Protein AF-T2ICL6-F1 (afdb_monomer_lite)

Organism: NCBI:txid423474

Radius of gyration: 15.91 Å; chains: 1; bounding box: 26×33×43 Å

Foldseek 3Di:
DDPQPDCPDPNVVVVVVVVVVVCVLLVHDPVDDPVVSVVVVVVVVVVCVVVVHDDDGSPDDPD

Secondary structure (DSSP, 8-state):
--GGG-TTSHHHHHHHHHHHHHHHHTT--TTS-HHHHHHHHHHHHHHHHHTTPPP--TT----

Structure (mmCIF, N/CA/C/O backbone):
data_AF-T2ICL6-F1
#
_entry.id   AF-T2ICL6-F1
#
loop_
_atom_site.group_PDB
_atom_site.id
_atom_site.type_symbol
_atom_site.label_atom_id
_atom_site.label_alt_id
_atom_site.label_comp_id
_atom_site.label_asym_id
_atom_site.label_entity_id
_atom_site.label_seq_id
_atom_site.pdbx_PDB_ins_code
_atom_site.Cartn_x
_atom_site.Cartn_y
_atom_site.Cartn_z
_atom_site.occupancy
_atom_site.B_iso_or_equiv
_atom_site.auth_seq_id
_atom_site.auth_comp_id
_atom_site.auth_asym_id
_atom_site.auth_atom_id
_atom_site.pdbx_PDB_model_num
ATOM 1 N N . MET A 1 1 ? 15.947 17.035 -20.827 1.00 40.75 1 MET A N 1
ATOM 2 C CA . MET A 1 1 ? 14.650 16.401 -20.514 1.00 40.75 1 MET A CA 1
ATOM 3 C C . MET A 1 1 ? 14.973 14.996 -20.036 1.00 40.75 1 MET A C 1
ATOM 5 O O . MET A 1 1 ? 15.812 14.356 -20.650 1.00 40.75 1 MET A O 1
ATOM 9 N N . LEU A 1 2 ? 14.479 14.627 -18.860 1.00 48.38 2 LEU A N 1
ATOM 10 C CA . LEU A 1 2 ? 14.931 13.497 -18.046 1.00 48.38 2 LEU A CA 1
ATOM 11 C C . LEU A 1 2 ? 14.901 12.153 -18.807 1.00 48.38 2 LEU A C 1
ATOM 13 O O . LEU A 1 2 ? 13.853 11.761 -19.305 1.00 48.38 2 LEU A O 1
ATOM 17 N N . PHE A 1 3 ? 16.030 11.432 -18.823 1.00 51.88 3 PHE A N 1
ATOM 18 C CA . PHE A 1 3 ? 16.212 10.080 -19.393 1.00 51.88 3 PHE A CA 1
ATOM 19 C C . PHE A 1 3 ? 15.325 8.987 -18.751 1.00 51.88 3 PHE A C 1
ATOM 21 O O . PHE A 1 3 ? 15.409 7.823 -19.125 1.00 51.88 3 PHE A O 1
ATOM 28 N N . PHE A 1 4 ? 14.484 9.342 -17.777 1.00 53.00 4 PHE A N 1
ATOM 29 C CA . PHE A 1 4 ? 13.691 8.410 -16.974 1.00 53.00 4 PHE A CA 1
ATOM 30 C C . PHE A 1 4 ? 12.364 7.986 -17.622 1.00 53.00 4 PHE A C 1
ATOM 32 O O . PHE A 1 4 ? 11.757 7.027 -17.164 1.00 53.00 4 PHE A O 1
ATOM 39 N N . ASN A 1 5 ? 11.927 8.662 -18.693 1.00 53.28 5 ASN A N 1
ATOM 40 C CA . ASN A 1 5 ? 10.650 8.376 -19.365 1.00 53.28 5 ASN A CA 1
ATOM 41 C C . ASN A 1 5 ? 10.794 7.536 -20.646 1.00 53.28 5 ASN A C 1
ATOM 43 O O . ASN A 1 5 ? 9.812 7.325 -21.352 1.00 53.28 5 ASN A O 1
ATOM 47 N N . GLU A 1 6 ? 12.002 7.067 -20.967 1.00 58.16 6 GLU A N 1
ATOM 48 C CA . GLU A 1 6 ? 12.206 6.098 -22.045 1.00 58.16 6 GLU A CA 1
ATOM 49 C C . GLU A 1 6 ? 11.829 4.696 -21.525 1.00 58.16 6 GLU A C 1
ATOM 51 O O . GLU A 1 6 ? 12.518 4.187 -20.629 1.00 58.16 6 GLU A O 1
ATOM 56 N N . PRO A 1 7 ? 10.789 4.034 -22.079 1.00 63.22 7 PRO A N 1
ATOM 57 C CA . PRO A 1 7 ? 10.358 2.698 -21.647 1.00 63.22 7 PRO A CA 1
ATOM 58 C C . PRO A 1 7 ? 11.420 1.606 -21.880 1.00 63.22 7 PRO A C 1
ATOM 60 O O . PRO A 1 7 ? 11.274 0.469 -21.435 1.00 63.22 7 PRO A O 1
ATOM 63 N N . SER A 1 8 ? 12.506 1.951 -22.577 1.00 64.38 8 SER A N 1
ATOM 64 C CA . SER A 1 8 ? 13.666 1.105 -22.850 1.00 64.38 8 SER A CA 1
ATOM 65 C C . SER A 1 8 ? 14.781 1.221 -21.801 1.00 64.38 8 SER A C 1
ATOM 67 O O . SER A 1 8 ? 15.718 0.421 -21.827 1.00 64.38 8 SER A O 1
ATOM 69 N N . SER A 1 9 ? 14.719 2.195 -20.883 1.00 82.50 9 SER A N 1
ATOM 70 C CA . SER A 1 9 ? 15.770 2.348 -19.877 1.00 82.50 9 SER A CA 1
ATOM 71 C C . SER A 1 9 ? 15.706 1.212 -18.852 1.00 82.50 9 SER A C 1
ATOM 73 O O . SER A 1 9 ? 14.637 0.841 -18.365 1.00 82.50 9 SER A O 1
ATOM 75 N N . GLN A 1 10 ? 16.868 0.666 -18.485 1.00 86.56 10 GLN A N 1
ATOM 76 C CA . GLN A 1 10 ? 16.964 -0.388 -17.469 1.00 86.56 10 GLN A CA 1
ATOM 77 C C . GLN A 1 10 ? 16.309 0.039 -16.148 1.00 86.56 10 GLN A C 1
ATOM 79 O O . GLN A 1 10 ? 15.673 -0.764 -15.474 1.00 86.56 10 GLN A O 1
ATOM 84 N N . LEU A 1 11 ? 16.435 1.318 -15.792 1.00 87.25 11 LEU A N 1
ATOM 85 C CA . LEU A 1 11 ? 15.829 1.866 -14.588 1.00 87.25 11 LEU A CA 1
ATOM 86 C C . LEU A 1 11 ? 14.298 1.824 -14.651 1.00 87.25 11 LEU A C 1
ATOM 88 O O . LEU A 1 11 ? 13.675 1.380 -13.693 1.00 87.25 11 LEU A O 1
ATOM 92 N N . TYR A 1 12 ? 13.695 2.207 -15.779 1.00 86.69 12 TYR A N 1
ATOM 93 C CA . TYR A 1 12 ? 12.247 2.102 -15.972 1.00 86.69 12 TYR A CA 1
ATOM 94 C C . TYR A 1 12 ? 11.755 0.656 -15.816 1.00 86.69 12 TYR A C 1
ATOM 96 O O . TYR A 1 12 ? 10.794 0.407 -15.093 1.00 86.69 12 TYR A O 1
ATOM 104 N N . GLN A 1 13 ? 12.455 -0.311 -16.418 1.00 87.88 13 GLN A N 1
ATOM 105 C CA . GLN A 1 13 ? 12.107 -1.734 -16.305 1.00 87.88 13 GLN A CA 1
ATOM 106 C C . GLN A 1 13 ? 12.208 -2.246 -14.863 1.00 87.88 13 GLN A C 1
ATOM 108 O O . GLN A 1 13 ? 11.347 -3.000 -14.413 1.00 87.88 13 GLN A O 1
ATOM 113 N N . LEU A 1 14 ? 13.243 -1.828 -14.127 1.00 92.94 14 LEU A N 1
ATOM 114 C CA . LEU A 1 14 ? 13.410 -2.178 -12.714 1.00 92.94 14 LEU A CA 1
ATOM 115 C C . LEU A 1 14 ? 12.300 -1.576 -11.844 1.00 92.94 14 LEU A C 1
ATOM 117 O O . LEU A 1 14 ? 11.793 -2.262 -10.960 1.00 92.94 14 LEU A O 1
ATOM 121 N N . HIS A 1 15 ? 11.884 -0.336 -12.115 1.00 91.38 15 HIS A N 1
ATOM 122 C CA . HIS A 1 15 ? 10.746 0.275 -11.427 1.00 91.38 15 HIS A CA 1
ATOM 123 C C . HIS A 1 15 ? 9.437 -0.460 -11.723 1.00 91.38 15 HIS A C 1
ATOM 125 O O . HIS A 1 15 ? 8.722 -0.783 -10.785 1.00 91.38 15 HIS A O 1
ATOM 131 N N . GLN A 1 16 ? 9.170 -0.837 -12.977 1.00 91.38 16 GLN A N 1
ATOM 132 C CA . GLN A 1 16 ? 7.984 -1.638 -13.301 1.00 91.38 16 GLN A CA 1
ATOM 133 C C . GLN A 1 16 ? 7.963 -2.988 -12.572 1.00 91.38 16 GLN A C 1
ATOM 135 O O . GLN A 1 16 ? 6.918 -3.424 -12.097 1.00 91.38 16 GLN A O 1
ATOM 140 N N . GLN A 1 17 ? 9.112 -3.664 -12.470 1.00 93.69 17 GLN A N 1
ATOM 141 C CA . GLN A 1 17 ? 9.211 -4.920 -11.720 1.00 93.69 17 GLN A CA 1
ATOM 142 C C . GLN A 1 17 ? 8.935 -4.709 -10.231 1.00 93.69 17 GLN A C 1
ATOM 144 O O . GLN A 1 17 ? 8.218 -5.506 -9.627 1.00 93.69 17 GLN A O 1
ATOM 149 N N . LEU A 1 18 ? 9.484 -3.639 -9.651 1.00 94.06 18 LEU A N 1
ATOM 150 C CA . LEU A 1 18 ? 9.234 -3.281 -8.261 1.00 94.06 18 LEU A CA 1
ATOM 151 C C . LEU A 1 18 ? 7.749 -2.990 -8.023 1.00 94.06 18 LEU A C 1
ATOM 153 O O . LEU A 1 18 ? 7.174 -3.547 -7.091 1.00 94.06 18 LEU A O 1
ATOM 157 N N . ASP A 1 19 ? 7.134 -2.175 -8.880 1.00 92.94 19 ASP A N 1
ATOM 158 C CA . ASP A 1 19 ? 5.726 -1.798 -8.769 1.00 92.94 19 ASP A CA 1
ATOM 159 C C . ASP A 1 19 ? 4.829 -3.041 -8.801 1.00 92.94 19 ASP A C 1
ATOM 161 O O . ASP A 1 19 ? 3.982 -3.201 -7.927 1.00 92.94 19 ASP A O 1
ATOM 165 N N . ASN A 1 20 ? 5.072 -3.982 -9.720 1.00 93.44 20 ASN A N 1
ATOM 166 C CA . ASN A 1 20 ? 4.300 -5.227 -9.799 1.00 93.44 20 ASN A CA 1
ATOM 167 C C . ASN A 1 20 ? 4.372 -6.043 -8.499 1.00 93.44 20 ASN A C 1
ATOM 169 O O . ASN A 1 20 ? 3.340 -6.462 -7.977 1.00 93.44 20 ASN A O 1
ATOM 173 N N . VAL A 1 21 ? 5.573 -6.226 -7.941 1.00 94.62 21 VAL A N 1
ATOM 174 C CA . VAL A 1 21 ? 5.755 -6.988 -6.693 1.00 94.62 21 VAL A CA 1
ATOM 175 C C . VAL A 1 21 ? 5.097 -6.279 -5.506 1.00 94.62 21 VAL A C 1
ATOM 177 O O . VAL A 1 21 ? 4.514 -6.934 -4.641 1.00 94.62 21 VAL A O 1
ATOM 180 N N . VAL A 1 22 ? 5.157 -4.945 -5.453 1.00 92.31 22 VAL A N 1
ATOM 181 C CA . VAL A 1 22 ? 4.491 -4.158 -4.404 1.00 92.31 22 VAL A CA 1
ATOM 182 C C . VAL A 1 22 ? 2.973 -4.293 -4.512 1.00 92.31 22 VAL A C 1
ATOM 184 O O . VAL A 1 22 ? 2.318 -4.563 -3.506 1.00 92.31 22 VAL A O 1
ATOM 187 N N . MET A 1 23 ? 2.415 -4.169 -5.716 1.00 94.12 23 MET A N 1
ATOM 188 C CA . MET A 1 23 ? 0.976 -4.317 -5.945 1.00 94.12 23 MET A CA 1
ATOM 189 C C . MET A 1 23 ? 0.486 -5.712 -5.546 1.00 94.12 23 MET A C 1
ATOM 191 O O . MET A 1 23 ? -0.520 -5.827 -4.850 1.00 94.12 23 MET A O 1
ATOM 195 N N . GLU A 1 24 ? 1.231 -6.766 -5.890 1.00 93.38 24 GLU A N 1
ATOM 196 C CA . GLU A 1 24 ? 0.922 -8.139 -5.471 1.00 93.38 24 GLU A CA 1
ATOM 197 C C . GLU A 1 24 ? 0.974 -8.316 -3.947 1.00 93.38 24 GLU A C 1
ATOM 199 O O . GLU A 1 24 ? 0.059 -8.905 -3.367 1.00 93.38 24 GLU A O 1
ATOM 204 N N . ALA A 1 25 ? 2.002 -7.779 -3.279 1.00 93.19 25 ALA A N 1
ATOM 205 C CA . ALA A 1 25 ? 2.167 -7.901 -1.829 1.00 93.19 25 ALA A CA 1
ATOM 206 C C . ALA A 1 25 ? 1.01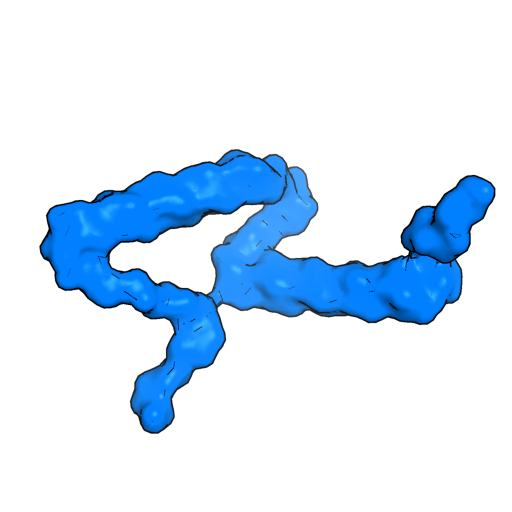4 -7.256 -1.044 1.00 93.19 25 ALA A C 1
ATOM 208 O O . ALA A 1 25 ? 0.605 -7.777 -0.006 1.00 93.19 25 ALA A O 1
ATOM 209 N N . TYR A 1 26 ? 0.482 -6.141 -1.546 1.00 92.88 26 TYR A N 1
ATOM 210 C CA . TYR A 1 26 ? -0.676 -5.457 -0.964 1.00 92.88 26 TYR A CA 1
ATOM 211 C C . TYR A 1 26 ? -2.018 -5.913 -1.552 1.00 92.88 26 TYR A C 1
ATOM 213 O O . TYR A 1 26 ? -3.063 -5.440 -1.111 1.00 92.88 26 TYR A O 1
ATOM 221 N N . GLN A 1 27 ? -1.998 -6.847 -2.510 1.00 93.06 27 GLN A N 1
ATOM 222 C CA . GLN A 1 27 ? -3.171 -7.327 -3.248 1.00 93.06 27 GLN A CA 1
ATOM 223 C C . GLN A 1 27 ? -3.967 -6.194 -3.915 1.00 93.06 27 GLN A C 1
ATOM 225 O O . GLN A 1 27 ? -5.191 -6.267 -4.037 1.00 93.06 27 GLN A O 1
ATOM 230 N N . PHE A 1 28 ? -3.271 -5.142 -4.339 1.00 95.44 28 PHE A N 1
ATOM 231 C CA . PHE A 1 28 ? -3.875 -4.016 -5.032 1.00 95.44 28 PHE A CA 1
ATOM 232 C C . PHE A 1 28 ? -4.190 -4.375 -6.481 1.00 95.44 28 PHE A C 1
ATOM 234 O O . PHE A 1 28 ? -3.415 -5.045 -7.166 1.00 95.44 28 PHE A O 1
ATOM 241 N N . ASN A 1 29 ? -5.329 -3.890 -6.966 1.00 94.25 29 ASN 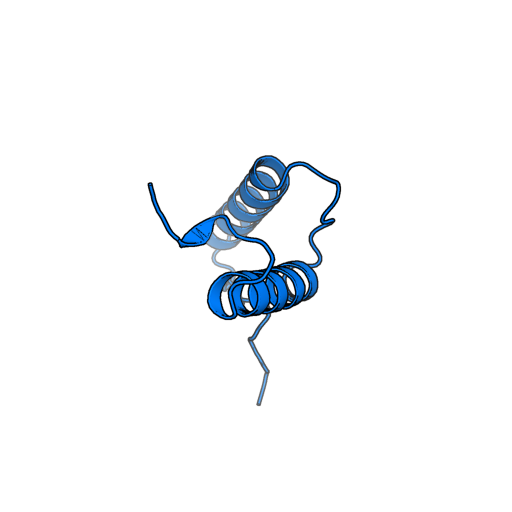A N 1
ATOM 242 C CA . ASN A 1 29 ? -5.695 -4.004 -8.365 1.00 94.25 29 ASN A CA 1
ATOM 243 C C . ASN A 1 29 ? -4.944 -2.927 -9.169 1.00 94.25 29 ASN A C 1
ATOM 245 O O . ASN A 1 29 ? -5.153 -1.736 -8.923 1.00 94.25 29 ASN A O 1
ATOM 249 N N . PRO A 1 30 ? -4.094 -3.299 -10.144 1.00 91.38 30 PRO A N 1
ATOM 250 C CA . PRO A 1 30 ? -3.340 -2.336 -10.946 1.00 91.38 30 PRO A CA 1
ATOM 251 C C . PRO A 1 30 ? -4.203 -1.509 -11.907 1.00 91.38 30 PRO A C 1
ATOM 253 O O . PRO A 1 30 ? -3.701 -0.552 -12.492 1.00 91.38 30 PRO A O 1
ATOM 256 N N . TYR A 1 31 ? -5.475 -1.873 -12.087 1.00 93.19 31 TYR A N 1
ATOM 257 C CA . TYR A 1 31 ? -6.412 -1.152 -12.949 1.00 93.19 31 TYR A CA 1
ATOM 258 C C . TYR A 1 31 ? -7.299 -0.150 -12.196 1.00 93.19 31 TYR A C 1
ATOM 260 O O . TYR A 1 31 ? -7.976 0.646 -12.846 1.00 93.19 31 TYR A O 1
ATOM 268 N N . ASP A 1 32 ? -7.290 -0.178 -10.861 1.00 93.88 32 ASP A N 1
ATOM 269 C CA . ASP A 1 32 ? -8.067 0.737 -10.020 1.00 93.88 32 ASP A CA 1
ATOM 270 C C . ASP A 1 32 ? -7.222 1.951 -9.592 1.00 93.88 32 ASP A C 1
ATOM 272 O O . ASP A 1 32 ? -5.996 1.965 -9.739 1.00 93.88 32 ASP A O 1
ATOM 276 N N . ASP A 1 33 ? -7.861 2.985 -9.034 1.00 95.50 33 ASP A N 1
ATOM 277 C CA . ASP A 1 33 ? -7.153 4.163 -8.521 1.00 95.50 33 ASP A CA 1
ATOM 278 C C . ASP A 1 33 ? -6.269 3.775 -7.324 1.00 95.50 33 ASP A C 1
ATOM 280 O O . ASP A 1 33 ? -6.739 3.387 -6.251 1.00 95.50 33 ASP A O 1
ATOM 284 N N . ILE A 1 34 ? -4.954 3.877 -7.509 1.00 94.50 34 ILE A N 1
ATOM 285 C CA . ILE A 1 34 ? -3.973 3.545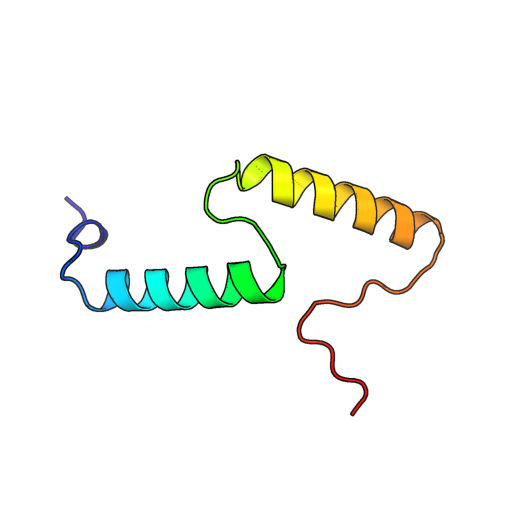 -6.476 1.00 94.50 34 ILE A CA 1
ATOM 286 C C . ILE A 1 34 ? -4.090 4.449 -5.240 1.00 94.50 34 ILE A C 1
ATOM 288 O O . ILE A 1 34 ? -3.841 3.994 -4.124 1.00 94.50 34 ILE A O 1
ATOM 292 N N . LEU A 1 35 ? -4.490 5.714 -5.399 1.00 96.81 35 LEU A N 1
ATOM 293 C CA . LEU A 1 35 ? -4.654 6.632 -4.272 1.00 96.81 35 LEU A CA 1
ATOM 294 C C . LEU A 1 35 ? -5.876 6.264 -3.431 1.00 96.81 35 LEU A C 1
ATOM 296 O O . LEU A 1 35 ? -5.816 6.365 -2.205 1.00 96.81 35 LEU A O 1
ATOM 300 N N . GLU A 1 36 ? -6.951 5.799 -4.067 1.00 97.62 36 GLU A N 1
ATOM 301 C CA . GLU A 1 36 ? -8.130 5.291 -3.362 1.00 97.62 36 GLU A CA 1
ATOM 302 C C . GLU A 1 36 ? -7.783 4.031 -2.563 1.00 97.62 36 GLU A C 1
ATOM 304 O O . GLU A 1 36 ? -8.039 3.978 -1.360 1.00 97.62 36 GLU A O 1
ATOM 309 N N . GLN A 1 37 ? -7.097 3.067 -3.187 1.00 96.38 37 GLN A N 1
ATOM 310 C CA . GLN A 1 37 ? -6.656 1.838 -2.516 1.00 96.38 37 GLN A CA 1
ATOM 311 C C . GLN A 1 37 ? -5.749 2.125 -1.306 1.00 96.38 37 GLN A C 1
ATOM 313 O O . GLN A 1 37 ? -5.931 1.541 -0.233 1.00 96.38 37 GLN A O 1
ATOM 318 N N . LEU A 1 38 ? -4.812 3.072 -1.441 1.00 96.75 38 LEU A N 1
ATOM 319 C CA . LEU A 1 38 ? -3.945 3.515 -0.344 1.00 96.75 38 LEU A CA 1
ATOM 320 C C . LEU A 1 38 ? -4.721 4.220 0.772 1.00 96.75 38 LEU A C 1
ATOM 322 O O . LEU A 1 38 ? -4.442 3.993 1.951 1.00 96.75 38 LEU A O 1
ATOM 326 N N . LEU A 1 39 ? -5.694 5.067 0.428 1.00 97.56 39 LEU A N 1
ATOM 327 C CA . LEU A 1 39 ? -6.532 5.738 1.419 1.00 97.56 39 LEU A CA 1
ATOM 328 C C . LEU A 1 39 ? -7.361 4.722 2.211 1.00 97.56 39 LEU A C 1
ATOM 330 O O . LEU A 1 39 ? -7.380 4.784 3.441 1.00 97.56 39 LEU A O 1
ATOM 334 N N . THR A 1 40 ? -7.994 3.765 1.530 1.00 97.00 40 THR A N 1
ATOM 335 C CA . THR A 1 40 ? -8.756 2.685 2.170 1.00 97.00 40 THR A CA 1
ATOM 336 C C . THR A 1 40 ? -7.879 1.870 3.115 1.00 97.00 40 THR A C 1
ATOM 338 O O . THR A 1 40 ? -8.277 1.626 4.257 1.00 97.00 40 THR A O 1
ATOM 341 N N . LEU A 1 41 ? -6.671 1.496 2.679 1.00 95.81 41 LEU A N 1
ATOM 342 C CA . LEU A 1 41 ? -5.712 0.794 3.528 1.00 95.81 41 LEU A CA 1
ATOM 343 C C . LEU A 1 41 ? -5.365 1.623 4.771 1.00 95.81 41 LEU A C 1
ATOM 345 O O . LEU A 1 41 ? -5.472 1.121 5.888 1.00 95.81 41 LEU A O 1
ATOM 349 N N . ASN A 1 42 ? -4.999 2.893 4.596 1.00 96.06 42 ASN A N 1
ATOM 350 C CA . ASN A 1 42 ? -4.608 3.769 5.701 1.00 96.06 42 ASN A CA 1
ATOM 351 C C . ASN A 1 42 ? -5.725 3.946 6.734 1.00 96.06 42 ASN A C 1
ATOM 353 O O . ASN A 1 42 ? -5.457 3.900 7.933 1.00 96.06 42 ASN A O 1
ATOM 357 N N . LEU A 1 43 ? -6.975 4.105 6.290 1.00 97.56 43 LEU A N 1
ATOM 358 C CA . LEU A 1 43 ? -8.123 4.203 7.193 1.00 97.56 43 LEU A CA 1
ATOM 359 C C . LEU A 1 43 ? -8.323 2.906 7.989 1.00 97.56 43 LEU A C 1
ATOM 361 O O . LEU A 1 43 ? -8.485 2.955 9.208 1.00 97.56 43 LEU A O 1
ATOM 365 N N . ALA A 1 44 ? -8.236 1.745 7.332 1.00 95.06 44 ALA A N 1
ATOM 366 C CA . ALA A 1 44 ? -8.352 0.450 8.002 1.00 95.06 44 ALA A CA 1
ATOM 367 C C . ALA A 1 44 ? -7.222 0.212 9.022 1.00 95.06 44 ALA A C 1
ATOM 369 O O . ALA A 1 44 ? -7.457 -0.355 10.090 1.00 95.06 44 ALA A O 1
ATOM 370 N N . LEU A 1 45 ? -5.997 0.650 8.713 1.00 95.25 45 LEU A N 1
ATOM 371 C CA . LEU A 1 45 ? -4.862 0.577 9.634 1.00 95.25 45 LEU A CA 1
ATOM 372 C C . LEU A 1 45 ? -5.043 1.518 10.831 1.00 95.25 45 LEU A C 1
ATOM 374 O O . LEU A 1 45 ? -4.870 1.077 11.965 1.00 95.25 45 LEU A O 1
ATOM 378 N N . ALA A 1 46 ? -5.479 2.758 10.604 1.00 95.50 46 ALA A N 1
ATOM 379 C CA . ALA A 1 46 ? -5.752 3.713 11.677 1.00 95.50 46 ALA A CA 1
ATOM 380 C C . ALA A 1 46 ? -6.848 3.210 12.637 1.00 95.50 46 ALA A C 1
ATOM 382 O O . ALA A 1 46 ? -6.753 3.381 13.852 1.00 95.50 46 ALA A O 1
ATOM 383 N N . GLU A 1 47 ? -7.886 2.537 12.126 1.00 96.25 47 GLU A N 1
ATOM 384 C CA . GLU A 1 47 ? -8.889 1.888 12.979 1.00 96.25 47 GLU A CA 1
ATOM 385 C C . GLU A 1 47 ? -8.303 0.766 13.846 1.00 96.25 47 GLU A C 1
ATOM 387 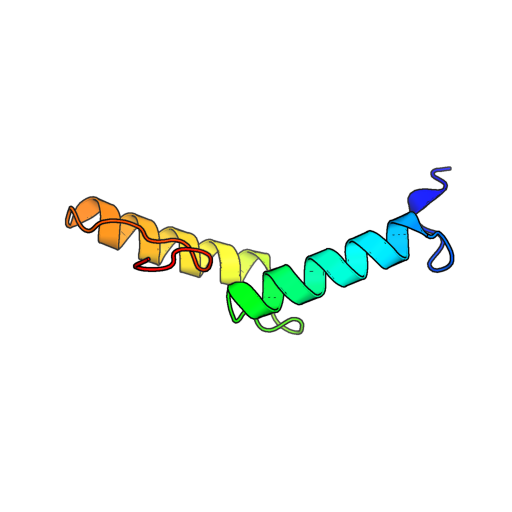O O . GLU A 1 47 ? -8.688 0.636 15.011 1.00 96.25 47 GLU A O 1
ATOM 392 N N . LYS A 1 48 ? -7.385 -0.041 13.303 1.00 94.94 48 LYS A N 1
ATOM 393 C CA . LYS A 1 48 ? -6.685 -1.095 14.056 1.00 94.94 48 LYS A CA 1
ATOM 394 C C . LYS A 1 48 ? -5.785 -0.506 15.140 1.00 94.94 48 LYS A C 1
ATOM 396 O O . LYS A 1 48 ? -5.839 -0.964 16.281 1.00 94.94 48 LYS A O 1
ATOM 401 N N . GLU A 1 49 ? -5.033 0.547 14.823 1.00 94.69 49 GLU A N 1
ATOM 402 C CA . GLU A 1 49 ? -4.209 1.271 15.803 1.00 94.69 49 GLU A CA 1
ATOM 403 C C . GLU A 1 49 ? -5.054 1.833 16.942 1.00 94.69 49 GLU A C 1
ATOM 405 O O . GLU A 1 49 ? -4.714 1.653 18.110 1.00 94.69 49 GLU A O 1
ATOM 410 N N . ASN A 1 50 ? -6.196 2.447 16.621 1.00 95.12 50 ASN A N 1
ATOM 411 C CA . ASN A 1 50 ? -7.115 2.989 17.623 1.00 95.12 50 ASN A CA 1
ATOM 412 C C . ASN A 1 50 ? -7.690 1.908 18.555 1.00 95.12 50 ASN A C 1
ATOM 414 O O . ASN A 1 50 ? -8.026 2.201 19.703 1.00 95.12 50 ASN A O 1
ATOM 418 N N . LYS A 1 51 ? -7.791 0.658 18.086 1.00 95.75 51 LYS A N 1
ATOM 419 C CA . LYS A 1 51 ? -8.18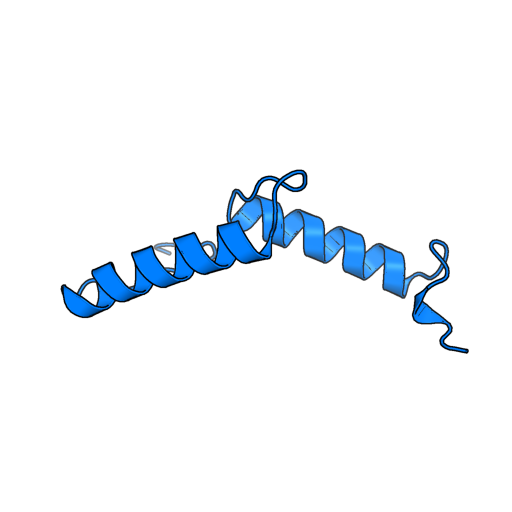7 -0.509 18.894 1.00 95.75 51 LYS A CA 1
ATOM 420 C C . LYS A 1 51 ? -7.021 -1.114 19.688 1.00 95.75 51 LYS A C 1
ATOM 422 O O . LYS A 1 51 ? -7.249 -2.014 20.494 1.00 95.75 51 LYS A O 1
ATOM 427 N N . GLY A 1 52 ? -5.793 -0.630 19.487 1.00 93.81 52 GLY A N 1
ATOM 428 C CA . GLY A 1 52 ? -4.575 -1.171 20.094 1.00 93.81 52 GLY A CA 1
ATOM 429 C C . GLY A 1 52 ? -4.083 -2.470 19.446 1.00 93.81 52 GLY A C 1
ATOM 430 O O . GLY A 1 52 ? -3.286 -3.186 20.050 1.00 93.81 52 GLY A O 1
ATOM 431 N N . GLU A 1 53 ? -4.562 -2.801 18.244 1.00 93.62 53 GLU A N 1
ATOM 432 C CA . GLU A 1 53 ? -4.087 -3.957 17.483 1.00 93.62 53 GLU A CA 1
ATOM 433 C C . GLU A 1 53 ? -2.712 -3.663 16.863 1.00 93.62 53 GLU A C 1
ATOM 435 O O . GLU A 1 53 ? -2.404 -2.535 16.478 1.00 93.62 53 GLU A O 1
ATOM 440 N N . SER A 1 54 ? -1.870 -4.689 16.732 1.00 89.19 54 SER A N 1
ATOM 441 C CA . SER A 1 54 ? -0.584 -4.540 16.049 1.00 89.19 54 SER A CA 1
ATOM 442 C C . SER A 1 54 ? -0.799 -4.434 14.538 1.00 89.19 54 SER A C 1
ATOM 444 O O . SER A 1 54 ? -1.410 -5.319 13.933 1.00 89.19 54 SER A O 1
ATOM 446 N N . ILE A 1 55 ? -0.276 -3.376 13.910 1.00 88.56 55 ILE A N 1
ATOM 447 C CA . ILE A 1 55 ? -0.194 -3.320 12.449 1.00 88.56 55 ILE A CA 1
ATOM 448 C C . ILE A 1 55 ? 0.930 -4.237 11.985 1.00 88.56 55 ILE A C 1
ATOM 450 O O . ILE A 1 55 ? 2.100 -4.049 12.319 1.00 88.56 55 ILE A O 1
ATOM 454 N N . ILE A 1 56 ? 0.558 -5.191 11.143 1.00 84.75 56 ILE A N 1
ATOM 455 C CA . ILE A 1 56 ? 1.464 -6.142 10.526 1.00 84.75 56 ILE A CA 1
ATOM 456 C C . ILE A 1 56 ? 1.481 -5.871 9.020 1.00 84.75 56 ILE A C 1
ATOM 458 O O . ILE A 1 56 ? 0.437 -5.896 8.371 1.00 84.75 56 ILE A O 1
ATOM 462 N N . GLY A 1 57 ? 2.667 -5.587 8.476 1.00 83.81 5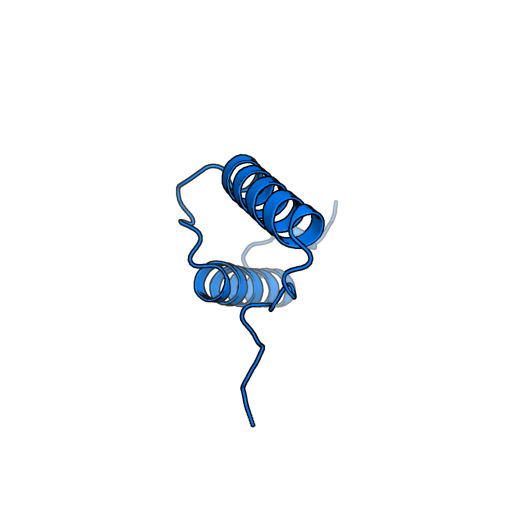7 GLY A N 1
ATOM 463 C CA . GLY A 1 57 ? 2.864 -5.385 7.040 1.00 83.81 57 GLY A CA 1
ATOM 464 C C . GLY A 1 57 ? 2.896 -6.705 6.254 1.00 83.81 57 GLY A C 1
ATOM 465 O O . GLY A 1 57 ? 3.162 -7.759 6.836 1.00 83.81 57 GLY A O 1
ATOM 466 N N . PRO A 1 58 ? 2.696 -6.669 4.926 1.00 82.31 58 PRO A N 1
ATOM 467 C CA . PRO A 1 58 ? 2.597 -7.869 4.085 1.00 82.31 58 PRO A CA 1
ATOM 468 C C . PRO A 1 58 ? 3.875 -8.726 4.020 1.00 82.31 58 PRO A C 1
ATOM 470 O O . PRO A 1 58 ? 3.814 -9.899 3.669 1.00 82.31 58 PRO A O 1
ATOM 473 N N . TRP A 1 59 ? 5.038 -8.181 4.390 1.00 78.19 59 TRP A N 1
ATOM 474 C CA . TRP A 1 59 ? 6.307 -8.924 4.481 1.00 78.19 59 TRP A CA 1
ATOM 475 C C . TRP A 1 59 ? 6.499 -9.658 5.813 1.00 78.19 59 TRP A C 1
ATOM 477 O O . TRP A 1 59 ? 7.476 -10.396 5.976 1.00 78.19 59 TRP A O 1
ATOM 487 N N . TYR A 1 60 ? 5.626 -9.432 6.797 1.00 81.50 60 TYR A N 1
ATOM 488 C CA . TYR A 1 60 ? 5.782 -10.045 8.105 1.00 81.50 60 TYR A CA 1
ATOM 489 C C . TYR A 1 60 ? 5.622 -11.562 8.009 1.00 81.50 60 TYR A C 1
ATOM 491 O O . TYR A 1 60 ? 4.597 -12.086 7.580 1.00 81.50 60 TYR A O 1
ATOM 499 N N . SER A 1 61 ? 6.662 -12.271 8.434 1.00 72.50 61 SER A N 1
ATOM 500 C CA . SER A 1 61 ? 6.681 -13.723 8.544 1.00 72.50 61 SER A CA 1
ATOM 501 C C . SER A 1 61 ? 6.835 -14.083 10.018 1.00 72.50 61 SER A C 1
ATOM 503 O O . SER A 1 61 ? 7.767 -13.602 10.653 1.00 72.50 61 SER A O 1
ATOM 505 N N . ASN A 1 62 ? 5.968 -14.956 10.542 1.00 61.06 62 ASN A N 1
ATOM 506 C CA . ASN A 1 62 ? 6.001 -15.492 11.918 1.00 61.06 62 ASN A CA 1
ATOM 507 C C . ASN A 1 62 ? 7.218 -16.413 12.201 1.00 61.06 62 ASN A C 1
ATOM 509 O O . ASN A 1 62 ? 7.087 -17.388 12.940 1.00 61.06 62 ASN A O 1
ATOM 513 N N . LYS A 1 63 ? 8.362 -16.193 11.544 1.00 50.94 63 LYS A N 1
ATOM 514 C CA . LYS A 1 63 ? 9.556 -17.032 11.714 1.00 50.94 63 LYS A CA 1
ATOM 515 C C . LYS A 1 63 ? 10.292 -16.714 13.005 1.00 50.94 63 LYS A C 1
ATOM 517 O O . LYS A 1 63 ? 10.465 -15.511 13.294 1.00 50.94 63 LYS A O 1
#

pLDDT: mean 86.03, std 14.79, range [40.75, 97.62]

Sequence (63 aa):
MLFFNEPSSQLYQLHQQLDNVVMEAYQFNPYDDILEQLLTLNLALAEKENKGESIIGPWYSNK